Protein AF-A0A1V5JU48-F1 (afdb_monomer_lite)

Secondary structure (DSSP, 8-state):
----S--SSHHHHHHHHHHHHH-SEEEE--HHHHHHHHT-TTT-HHHHHHHHHHHHTTTSEEEEEEE----EETTEEP--TTS-HHIIIIIS--EEEEEESS---HHHHHHHHT--

pLDDT: mean 85.42, std 13.48, range [44.12, 98.38]

Radius of gyration: 15.75 Å; chains: 1; bounding box: 34×34×43 Å

Sequence (116 aa):
MVPAPDPDDEAKARLLAEVLSQGDYYILASGRNADQLSRLPERYPLMARFYAQLRSGELGYREIRRFEVFPSLGGFAVDDRGAEETFRVFDHPTVTIYRNEEHRDAKSLQEVLWSP

Foldseek 3Di:
DQDDPDALD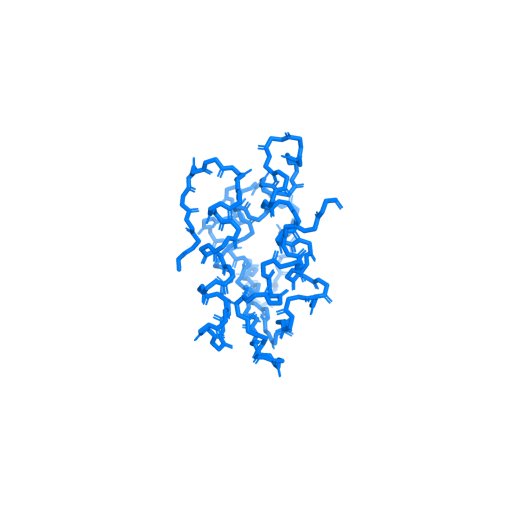LVSLLVVLQVLLPDQKDKPQACVVLVVLLVCCVRRVLSVQVSVCCDVCVLQKDFPDKDWDFDDDPRDGDPCVVPDPCCQGPVTGIMIMIGRHPSDHSVSSSCSSDPD

Structure (mmCIF, N/CA/C/O backbone):
data_AF-A0A1V5JU48-F1
#
_entry.id   AF-A0A1V5JU48-F1
#
loop_
_atom_site.group_PDB
_atom_site.id
_atom_site.type_symbol
_atom_site.label_atom_id
_atom_site.label_alt_id
_atom_site.label_comp_id
_atom_site.label_asym_id
_atom_site.label_entity_id
_atom_site.label_seq_id
_atom_site.pdbx_PDB_ins_code
_atom_site.Cartn_x
_atom_site.Cartn_y
_atom_site.Cartn_z
_atom_site.occupancy
_atom_site.B_iso_or_equiv
_atom_site.auth_seq_id
_atom_site.auth_comp_id
_atom_site.auth_asym_id
_atom_site.auth_atom_id
_atom_site.pdbx_PDB_model_num
ATOM 1 N N . MET A 1 1 ? -8.616 4.036 -6.727 1.00 44.12 1 MET A N 1
ATOM 2 C CA . MET A 1 1 ? -7.748 5.152 -7.164 1.00 44.12 1 MET A CA 1
ATOM 3 C C . MET A 1 1 ? -7.290 5.872 -5.908 1.00 44.12 1 MET A C 1
ATOM 5 O O . MET A 1 1 ? -8.153 6.279 -5.145 1.00 44.12 1 MET A O 1
ATOM 9 N N . VAL A 1 2 ? -5.982 5.933 -5.632 1.00 55.94 2 VAL A N 1
ATOM 10 C CA . VAL A 1 2 ? -5.461 6.759 -4.523 1.00 55.94 2 VAL A CA 1
ATOM 11 C C . VAL A 1 2 ? -5.710 8.227 -4.895 1.00 55.94 2 VAL A C 1
ATOM 13 O O . VAL A 1 2 ? -5.463 8.570 -6.055 1.00 55.94 2 VAL A O 1
ATOM 16 N N . PRO A 1 3 ? -6.222 9.072 -3.984 1.00 54.50 3 PRO A N 1
ATOM 17 C CA . PRO A 1 3 ? -6.412 10.490 -4.267 1.00 54.50 3 PRO A CA 1
ATOM 18 C C . PRO A 1 3 ? -5.082 11.141 -4.665 1.00 54.50 3 PRO A C 1
ATOM 20 O O . PRO A 1 3 ? -4.022 10.763 -4.164 1.00 54.50 3 PRO A O 1
ATOM 23 N N . ALA A 1 4 ? -5.153 12.089 -5.598 1.00 57.16 4 ALA A N 1
ATOM 24 C CA . ALA A 1 4 ? -4.039 12.889 -6.105 1.00 57.16 4 ALA A CA 1
ATOM 25 C C . ALA A 1 4 ? -3.503 13.843 -4.989 1.00 57.16 4 ALA A C 1
ATOM 27 O O . ALA A 1 4 ? -3.701 13.526 -3.817 1.00 57.16 4 ALA A O 1
ATOM 28 N N . PRO A 1 5 ? -2.760 14.946 -5.248 1.00 57.91 5 PRO A N 1
ATOM 29 C CA . PRO A 1 5 ? -1.989 15.669 -4.226 1.00 57.91 5 PRO A CA 1
ATOM 30 C C . PRO A 1 5 ? -2.865 16.561 -3.325 1.00 57.91 5 PRO A C 1
ATOM 32 O O . PRO A 1 5 ? -2.545 17.722 -3.084 1.00 57.91 5 PRO A O 1
ATOM 35 N N . ASP A 1 6 ? -3.976 16.025 -2.837 1.00 68.31 6 ASP A N 1
ATOM 36 C CA . ASP A 1 6 ? -4.692 16.573 -1.702 1.00 68.31 6 ASP A CA 1
ATOM 37 C C . ASP A 1 6 ? -3.765 16.540 -0.476 1.00 68.31 6 ASP A C 1
ATOM 39 O O . ASP A 1 6 ? -2.928 15.621 -0.366 1.00 68.31 6 ASP A O 1
ATOM 43 N N . PRO A 1 7 ? -3.873 17.538 0.420 1.00 79.75 7 PRO A N 1
ATOM 44 C CA . PRO A 1 7 ? -3.067 17.600 1.630 1.00 79.75 7 PRO A CA 1
ATOM 45 C C . PRO A 1 7 ? -3.143 16.283 2.412 1.00 79.75 7 PRO A C 1
ATOM 47 O O . PRO A 1 7 ? -4.176 15.616 2.454 1.00 79.75 7 PRO A O 1
ATOM 50 N N . ASP A 1 8 ? -2.018 15.890 3.009 1.00 86.44 8 ASP A N 1
ATOM 51 C CA . ASP A 1 8 ? -1.940 14.723 3.888 1.00 86.44 8 ASP A CA 1
ATOM 52 C C . ASP A 1 8 ? -2.622 15.055 5.223 1.00 86.44 8 ASP A C 1
ATOM 54 O O . ASP A 1 8 ? -1.977 15.406 6.209 1.00 86.44 8 ASP A O 1
ATOM 58 N N . ASP A 1 9 ? -3.952 14.992 5.213 1.00 90.06 9 ASP A N 1
ATOM 59 C CA . ASP A 1 9 ? -4.825 15.319 6.331 1.00 90.06 9 ASP A CA 1
ATOM 60 C C . ASP A 1 9 ? -5.745 14.149 6.726 1.00 90.06 9 ASP A C 1
ATOM 62 O O . ASP A 1 9 ? -5.759 13.071 6.120 1.00 90.06 9 ASP A O 1
ATOM 66 N N . GLU A 1 10 ? -6.527 14.366 7.783 1.00 91.56 10 GLU A N 1
ATOM 67 C CA . GLU A 1 10 ? -7.450 13.361 8.305 1.00 91.56 10 GLU A CA 1
ATOM 68 C C . GLU A 1 10 ? -8.543 12.991 7.288 1.00 91.56 10 GLU A C 1
ATOM 70 O O . GLU A 1 10 ? -8.990 11.842 7.249 1.00 91.56 10 GLU A O 1
ATOM 75 N N . ALA A 1 11 ? -8.964 13.934 6.436 1.00 91.69 11 ALA A N 1
ATOM 76 C CA . ALA A 1 11 ? -9.978 13.679 5.419 1.00 91.69 11 ALA A CA 1
ATOM 77 C C . ALA A 1 11 ? -9.452 12.701 4.361 1.00 91.69 11 ALA A C 1
ATOM 79 O O . ALA A 1 11 ? -10.150 11.751 3.994 1.00 91.69 11 ALA A O 1
ATOM 80 N N . LYS A 1 12 ? -8.194 12.865 3.939 1.00 91.31 12 LYS A N 1
ATOM 81 C CA . LYS A 1 12 ? -7.511 11.914 3.059 1.00 91.31 12 LYS A CA 1
ATOM 82 C C . LYS A 1 12 ? -7.347 10.546 3.717 1.00 91.31 12 LYS A C 1
ATOM 84 O O . LYS A 1 12 ? -7.578 9.533 3.057 1.00 91.31 12 LYS A O 1
ATOM 89 N N . ALA A 1 13 ? -7.000 10.491 5.005 1.00 93.62 13 ALA A N 1
ATOM 90 C CA . ALA A 1 13 ? -6.896 9.227 5.738 1.00 93.62 13 ALA A CA 1
ATOM 91 C C . ALA A 1 13 ? -8.242 8.488 5.805 1.00 93.62 13 ALA A C 1
ATOM 93 O O . ALA A 1 13 ? -8.292 7.283 5.553 1.00 93.62 13 ALA A O 1
ATOM 94 N N . ARG A 1 14 ? -9.338 9.211 6.073 1.00 94.25 14 ARG A N 1
ATOM 95 C CA . ARG A 1 14 ? -10.698 8.655 6.056 1.00 94.25 14 ARG A CA 1
ATOM 96 C C . ARG A 1 14 ? -11.068 8.118 4.675 1.00 94.25 14 ARG A C 1
ATOM 98 O O . ARG A 1 14 ? -11.514 6.980 4.573 1.00 94.25 14 ARG A O 1
ATOM 105 N N . LEU A 1 15 ? -10.821 8.891 3.618 1.00 93.88 15 LEU A N 1
ATOM 106 C CA . LEU A 1 15 ? -11.100 8.468 2.245 1.00 93.88 15 LEU A CA 1
ATOM 107 C C . LEU A 1 15 ? -10.302 7.212 1.857 1.00 93.88 15 LEU A C 1
ATOM 109 O O . LEU A 1 15 ? -10.847 6.289 1.255 1.00 93.88 15 LEU A O 1
ATOM 113 N N . LEU A 1 16 ? -9.016 7.150 2.220 1.00 94.31 16 LEU A N 1
ATOM 114 C CA . LEU A 1 16 ? -8.195 5.956 2.005 1.00 94.31 16 LEU A CA 1
ATOM 115 C C . LEU A 1 16 ? -8.766 4.748 2.744 1.00 94.31 16 LEU A C 1
ATOM 117 O O . LEU A 1 16 ? -8.874 3.676 2.154 1.00 94.31 16 LEU A O 1
ATOM 121 N N . ALA A 1 17 ? -9.153 4.920 4.005 1.00 96.56 17 ALA A N 1
ATOM 122 C CA . ALA A 1 17 ? -9.719 3.849 4.810 1.00 96.56 17 ALA A CA 1
ATOM 123 C C . ALA A 1 17 ? -11.045 3.323 4.237 1.00 96.56 17 ALA A C 1
ATOM 125 O O . ALA A 1 17 ? -11.236 2.110 4.145 1.00 96.56 17 ALA A O 1
ATOM 126 N N . GLU A 1 18 ? -11.928 4.215 3.781 1.00 96.31 18 GLU A N 1
ATOM 127 C CA . GLU A 1 18 ? -13.178 3.854 3.103 1.00 96.31 18 GLU A CA 1
ATOM 128 C C . GLU A 1 18 ? -12.909 3.021 1.846 1.00 96.31 18 GLU A C 1
ATOM 130 O O . GLU A 1 18 ? -13.443 1.918 1.712 1.00 96.31 18 GLU A O 1
ATOM 135 N N . VAL A 1 19 ? -12.023 3.492 0.964 1.00 95.50 19 VAL A N 1
ATOM 136 C CA . VAL A 1 19 ? -11.666 2.774 -0.270 1.00 95.50 19 VAL A CA 1
ATOM 137 C C . VAL A 1 19 ? -11.035 1.411 0.033 1.00 95.50 19 VAL A C 1
ATOM 139 O O . VAL A 1 19 ? -11.379 0.421 -0.611 1.00 95.50 19 VAL A O 1
ATOM 142 N N . LEU A 1 20 ? -10.128 1.337 1.010 1.00 96.81 20 LEU A N 1
ATOM 143 C CA . LEU A 1 20 ? -9.443 0.096 1.382 1.00 96.81 20 LEU A CA 1
ATOM 144 C C . LEU A 1 20 ? -10.385 -0.923 2.032 1.00 96.81 20 LEU A C 1
ATOM 146 O O . LEU A 1 20 ? -10.230 -2.115 1.778 1.00 96.81 20 LEU A O 1
ATOM 150 N N . SER A 1 21 ? -11.367 -0.482 2.824 1.00 97.56 21 SER A N 1
ATOM 151 C CA . SER A 1 21 ? -12.349 -1.382 3.450 1.00 97.56 21 SER A CA 1
ATOM 152 C C . SER A 1 21 ? -13.265 -2.083 2.443 1.00 97.56 21 SER A C 1
ATOM 154 O O . SER A 1 21 ? -13.763 -3.171 2.712 1.00 97.56 21 SER A O 1
ATOM 156 N N . GLN A 1 22 ? -13.477 -1.475 1.273 1.00 96.81 22 GLN A N 1
ATOM 157 C CA . GLN A 1 22 ? -14.344 -2.010 0.218 1.00 96.81 22 GLN A CA 1
ATOM 158 C C . GLN A 1 22 ? -13.574 -2.825 -0.831 1.00 96.81 22 GLN A C 1
ATOM 160 O O . GLN A 1 22 ? -14.185 -3.511 -1.648 1.00 96.81 22 GLN A O 1
ATOM 165 N N . GLY A 1 23 ? -12.244 -2.718 -0.859 1.00 95.62 23 GLY A N 1
ATOM 166 C CA . GLY A 1 23 ? -11.403 -3.365 -1.858 1.00 95.62 23 GLY A CA 1
ATOM 167 C C . GLY A 1 23 ? -10.976 -4.775 -1.457 1.00 95.62 23 GLY A C 1
ATOM 168 O O . GLY A 1 23 ? -10.458 -4.986 -0.364 1.00 95.62 23 GLY A O 1
ATOM 169 N N . ASP A 1 24 ? -11.099 -5.730 -2.379 1.00 97.75 24 ASP A N 1
ATOM 170 C CA . ASP A 1 24 ? -10.502 -7.067 -2.230 1.00 97.75 24 ASP A CA 1
ATOM 171 C C . ASP A 1 24 ? -9.026 -7.105 -2.649 1.00 97.75 24 ASP A C 1
ATOM 173 O O . ASP A 1 24 ? -8.266 -7.979 -2.228 1.00 97.75 24 ASP A O 1
ATOM 177 N N . TYR A 1 25 ? -8.612 -6.160 -3.496 1.00 97.12 25 TYR A N 1
ATOM 178 C CA . TYR A 1 25 ? -7.262 -6.081 -4.036 1.00 97.12 25 TYR A CA 1
ATOM 179 C C . TYR A 1 25 ? -6.769 -4.640 -4.090 1.00 97.12 25 TYR A C 1
ATOM 181 O O . TYR A 1 25 ? -7.502 -3.726 -4.469 1.00 97.12 25 TYR A O 1
ATOM 189 N N . TYR A 1 26 ? -5.484 -4.460 -3.793 1.00 96.12 26 TYR A N 1
ATOM 190 C CA . TYR A 1 26 ? -4.753 -3.227 -4.051 1.00 96.12 26 TYR A CA 1
ATOM 191 C C . TYR A 1 26 ? -3.631 -3.519 -5.046 1.00 96.12 26 TYR A C 1
ATOM 193 O O . TYR A 1 26 ? -2.776 -4.370 -4.804 1.00 96.12 26 TYR A O 1
ATOM 201 N N . ILE A 1 27 ? -3.633 -2.817 -6.179 1.00 94.88 27 ILE A N 1
ATOM 202 C CA . ILE A 1 27 ? -2.639 -2.998 -7.240 1.00 94.88 27 ILE A CA 1
ATOM 203 C C . ILE A 1 27 ? -1.725 -1.778 -7.253 1.00 94.88 27 ILE A C 1
ATOM 205 O O . ILE A 1 27 ? -2.142 -0.676 -7.615 1.00 94.88 27 ILE A O 1
ATOM 209 N N . LEU A 1 28 ? -0.462 -1.990 -6.893 1.00 92.06 28 LEU A N 1
ATOM 210 C CA . LEU A 1 28 ? 0.595 -1.010 -7.082 1.00 92.06 28 LEU A CA 1
ATOM 211 C C . LEU A 1 28 ? 1.147 -1.179 -8.500 1.00 92.06 28 LEU A C 1
ATOM 213 O O . LEU A 1 28 ? 1.975 -2.050 -8.748 1.00 92.06 28 LEU A O 1
ATOM 217 N N . ALA A 1 29 ? 0.637 -0.371 -9.433 1.00 86.25 29 ALA A N 1
ATOM 218 C CA . ALA A 1 29 ? 0.972 -0.467 -10.857 1.00 86.25 29 ALA A CA 1
ATOM 219 C C . ALA A 1 29 ? 2.435 -0.106 -11.174 1.00 86.25 29 ALA A C 1
ATOM 221 O O . ALA A 1 29 ? 2.974 -0.561 -12.175 1.00 86.25 29 ALA A O 1
ATOM 222 N N . SER A 1 30 ? 3.072 0.712 -10.336 1.00 85.62 30 SER A N 1
ATOM 223 C CA . SER A 1 30 ? 4.517 0.935 -10.353 1.00 85.62 30 SER A CA 1
ATOM 224 C C . SER A 1 30 ? 4.988 1.492 -9.012 1.00 85.62 30 SER A C 1
ATOM 226 O O . SER A 1 30 ? 4.213 2.087 -8.256 1.00 85.62 30 SER A O 1
ATOM 228 N N . GLY A 1 31 ? 6.284 1.344 -8.730 1.00 82.00 31 GLY A N 1
ATOM 229 C CA . GLY A 1 31 ? 6.916 1.916 -7.539 1.00 82.00 31 GLY A CA 1
ATOM 230 C C . GLY A 1 31 ? 6.974 3.446 -7.527 1.00 82.00 31 GLY A C 1
ATOM 231 O O . GLY A 1 31 ? 7.172 4.015 -6.465 1.00 82.00 31 GLY A O 1
ATOM 232 N N . ARG A 1 32 ? 6.737 4.135 -8.655 1.00 82.81 32 ARG A N 1
ATOM 233 C CA . ARG A 1 32 ? 6.976 5.585 -8.819 1.00 82.81 32 ARG A CA 1
ATOM 234 C C . ARG A 1 32 ? 6.441 6.431 -7.660 1.00 82.81 32 ARG A C 1
ATOM 236 O O . ARG A 1 32 ? 7.198 7.114 -6.980 1.00 82.81 32 ARG A O 1
ATOM 243 N N . ASN A 1 33 ? 5.130 6.383 -7.426 1.00 82.31 33 ASN A N 1
ATOM 244 C CA . ASN A 1 33 ? 4.508 7.209 -6.389 1.00 82.31 33 ASN A CA 1
ATOM 245 C C . ASN A 1 33 ? 4.832 6.683 -4.989 1.00 82.31 33 ASN A C 1
ATOM 247 O O . ASN A 1 33 ? 5.036 7.474 -4.071 1.00 82.31 33 ASN A O 1
ATOM 251 N N . ALA A 1 34 ? 4.898 5.360 -4.824 1.00 86.12 34 ALA A N 1
ATOM 252 C CA . ALA A 1 34 ? 5.226 4.750 -3.544 1.00 86.12 34 ALA A CA 1
ATOM 253 C C . ALA A 1 34 ? 6.630 5.146 -3.074 1.00 86.12 34 ALA A C 1
ATOM 255 O O . ALA A 1 34 ? 6.795 5.548 -1.924 1.00 86.12 34 ALA A O 1
ATOM 256 N N . ASP A 1 35 ? 7.616 5.095 -3.964 1.00 87.06 35 ASP A N 1
ATOM 257 C CA . ASP A 1 35 ? 9.018 5.382 -3.681 1.00 87.06 35 ASP A CA 1
ATOM 258 C C . ASP A 1 35 ? 9.240 6.880 -3.458 1.00 87.06 35 ASP A C 1
ATOM 260 O O . ASP A 1 35 ? 9.896 7.266 -2.489 1.00 87.06 35 ASP A O 1
ATOM 264 N N . GLN A 1 36 ? 8.650 7.737 -4.298 1.00 86.19 36 GLN A N 1
ATOM 265 C CA . GLN A 1 36 ? 8.776 9.190 -4.154 1.00 86.19 36 GLN A CA 1
ATOM 266 C C . GLN A 1 36 ? 8.133 9.702 -2.859 1.00 86.19 36 GLN A C 1
ATOM 268 O O . GLN A 1 36 ? 8.766 10.453 -2.116 1.00 86.19 36 GLN A O 1
ATOM 273 N N . LEU A 1 37 ? 6.902 9.276 -2.552 1.00 88.94 37 LEU A N 1
ATOM 274 C CA . LEU A 1 37 ? 6.183 9.746 -1.363 1.00 88.94 37 LEU A CA 1
ATOM 275 C C . LEU A 1 37 ? 6.771 9.161 -0.073 1.00 88.94 37 LEU A C 1
ATOM 277 O O . LEU A 1 37 ? 6.897 9.881 0.914 1.00 88.94 37 LEU A O 1
ATOM 281 N N . SER A 1 38 ? 7.223 7.898 -0.088 1.00 87.94 38 SER A N 1
ATOM 282 C CA . SER A 1 38 ? 7.880 7.280 1.079 1.00 87.94 38 SER A CA 1
ATOM 283 C C . SER A 1 38 ? 9.197 7.970 1.462 1.00 87.94 38 SER A C 1
ATOM 285 O O . SER A 1 38 ? 9.600 7.900 2.619 1.00 87.94 38 SER A O 1
ATOM 287 N N . ARG A 1 39 ? 9.882 8.630 0.514 1.00 89.50 39 ARG A N 1
ATOM 288 C CA . ARG A 1 39 ? 11.149 9.352 0.752 1.00 89.50 39 ARG A CA 1
ATOM 289 C C . ARG A 1 39 ? 10.969 10.767 1.300 1.00 89.50 39 ARG A C 1
ATOM 291 O O . ARG A 1 39 ? 11.956 11.385 1.683 1.00 89.50 39 ARG A O 1
ATOM 298 N N . LEU A 1 40 ? 9.740 11.282 1.334 1.00 90.69 40 LEU A N 1
ATOM 299 C CA . LEU A 1 40 ? 9.426 12.640 1.780 1.00 90.69 40 LEU A CA 1
ATOM 300 C C . LEU A 1 40 ? 8.448 12.627 2.972 1.00 90.69 40 LEU A C 1
ATOM 302 O O . LEU A 1 40 ? 7.402 13.276 2.897 1.00 90.69 40 LEU A O 1
ATOM 306 N N . PRO A 1 41 ? 8.752 11.917 4.078 1.00 90.38 41 PRO A N 1
ATOM 307 C CA . PRO A 1 41 ? 7.821 11.749 5.198 1.00 90.38 41 PRO A CA 1
ATOM 308 C C . PRO A 1 41 ? 7.472 13.068 5.899 1.00 90.38 41 PRO A C 1
ATOM 310 O O . PRO A 1 41 ? 6.382 13.206 6.433 1.00 90.38 41 PRO A O 1
ATOM 313 N N . GLU A 1 42 ? 8.360 14.061 5.859 1.00 90.00 42 GLU A N 1
ATOM 314 C CA . GLU A 1 42 ? 8.120 15.398 6.422 1.00 90.00 42 GLU A CA 1
ATOM 315 C C . GLU A 1 42 ? 7.046 16.173 5.643 1.00 90.00 42 GLU A C 1
ATOM 317 O O . GLU A 1 42 ? 6.350 17.016 6.203 1.00 90.00 42 GLU A O 1
ATOM 322 N N . ARG A 1 43 ? 6.909 15.887 4.340 1.00 88.69 43 ARG A N 1
ATOM 323 C CA . ARG A 1 43 ? 5.954 16.550 3.441 1.00 88.69 43 ARG A CA 1
ATOM 324 C C . ARG A 1 43 ? 4.683 15.731 3.224 1.00 88.69 43 ARG A C 1
ATOM 326 O O . ARG A 1 43 ? 3.620 16.317 3.047 1.00 88.69 43 ARG A O 1
ATOM 333 N N . TYR A 1 44 ? 4.804 14.405 3.218 1.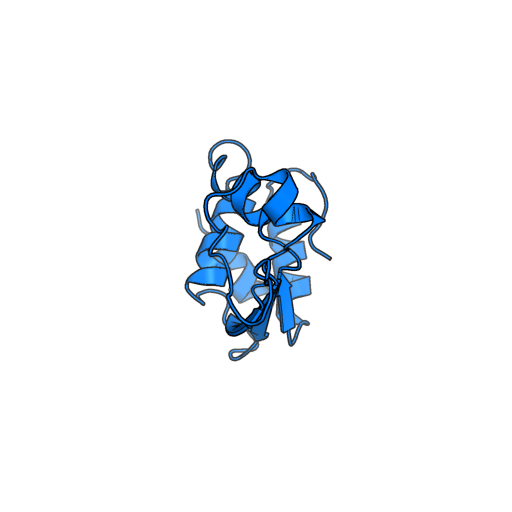00 90.81 44 TYR A N 1
ATOM 334 C CA . TYR A 1 44 ? 3.711 13.460 2.987 1.00 90.81 44 TYR A CA 1
ATOM 335 C C . TYR A 1 44 ? 3.688 12.356 4.065 1.00 90.81 44 TYR A C 1
ATOM 337 O O . TYR A 1 44 ? 3.931 11.180 3.762 1.00 90.81 44 TYR A O 1
ATOM 345 N N . PRO A 1 45 ? 3.452 12.712 5.343 1.00 92.44 45 PRO A N 1
ATOM 346 C CA . PRO A 1 45 ? 3.542 11.773 6.462 1.00 92.44 45 PRO A CA 1
ATOM 347 C C . PRO A 1 45 ? 2.507 10.647 6.382 1.00 92.44 45 PRO A C 1
ATOM 349 O O . PRO A 1 45 ? 2.834 9.488 6.653 1.00 92.44 45 PRO A O 1
ATOM 352 N N . LEU A 1 46 ? 1.274 10.958 5.970 1.00 93.38 46 LEU A N 1
ATOM 353 C CA . LEU A 1 46 ? 0.215 9.963 5.810 1.00 93.38 46 LEU A CA 1
ATOM 354 C C . LEU A 1 46 ? 0.572 8.989 4.688 1.00 93.38 46 LEU A C 1
ATOM 356 O O . LEU A 1 46 ? 0.427 7.779 4.853 1.00 93.38 46 LEU A O 1
ATOM 360 N N . MET A 1 47 ? 1.071 9.489 3.556 1.00 93.19 47 MET A N 1
ATOM 361 C CA . MET A 1 47 ? 1.382 8.616 2.427 1.00 93.19 47 MET A CA 1
ATOM 362 C C . MET A 1 47 ? 2.611 7.747 2.658 1.00 93.19 47 MET A C 1
ATOM 364 O O . MET A 1 47 ? 2.585 6.565 2.308 1.00 93.19 47 MET A O 1
ATOM 368 N N . ALA A 1 48 ? 3.650 8.278 3.304 1.00 92.50 48 ALA A N 1
ATOM 369 C CA . ALA A 1 48 ? 4.801 7.481 3.711 1.00 92.50 48 ALA A CA 1
ATOM 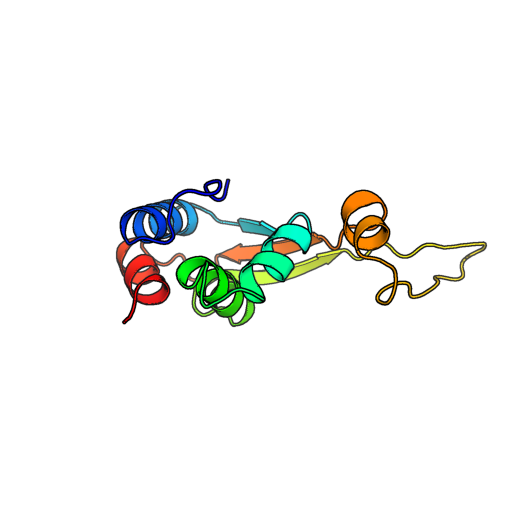370 C C . ALA A 1 48 ? 4.386 6.330 4.646 1.00 92.50 48 ALA A C 1
ATOM 372 O O . ALA A 1 48 ? 4.785 5.180 4.429 1.00 92.50 48 ALA A O 1
ATOM 373 N N . ARG A 1 49 ? 3.522 6.613 5.631 1.00 93.81 49 ARG A N 1
ATOM 374 C CA . ARG A 1 49 ? 2.961 5.596 6.532 1.00 93.81 49 ARG A CA 1
ATOM 375 C C . ARG A 1 49 ? 2.093 4.584 5.807 1.00 93.81 49 ARG A C 1
ATOM 377 O O . ARG A 1 49 ? 2.320 3.394 5.979 1.00 93.81 49 ARG A O 1
ATOM 384 N N . PHE A 1 50 ? 1.165 5.034 4.966 1.00 95.12 50 PHE A N 1
ATOM 385 C CA . PHE A 1 50 ? 0.301 4.153 4.183 1.00 95.12 50 PHE A CA 1
ATOM 386 C C . PHE A 1 50 ? 1.115 3.093 3.431 1.00 95.12 50 PHE A C 1
ATOM 388 O O . PHE A 1 50 ? 0.832 1.904 3.553 1.00 95.12 50 PHE A O 1
ATOM 395 N N . TYR A 1 51 ? 2.164 3.490 2.701 1.00 95.00 51 TYR A N 1
ATOM 396 C CA . TYR A 1 51 ? 2.984 2.525 1.965 1.00 95.00 51 TYR A CA 1
ATOM 397 C C . TYR A 1 51 ? 3.819 1.623 2.882 1.00 95.00 51 TYR A C 1
ATOM 399 O O . TYR A 1 51 ? 4.044 0.461 2.543 1.00 95.00 51 TYR A O 1
ATOM 407 N N . ALA A 1 52 ? 4.282 2.119 4.034 1.00 95.00 52 ALA A N 1
ATOM 408 C CA . ALA A 1 52 ? 4.952 1.284 5.029 1.00 95.00 52 ALA A CA 1
ATOM 409 C C . ALA A 1 52 ? 4.002 0.215 5.600 1.00 95.00 52 ALA A C 1
ATOM 411 O O . ALA A 1 52 ? 4.346 -0.966 5.592 1.00 95.00 52 ALA A O 1
ATOM 412 N N . GLN A 1 53 ? 2.793 0.616 5.993 1.00 96.12 53 GLN A N 1
ATOM 413 C CA . GLN A 1 53 ? 1.765 -0.247 6.580 1.00 96.12 53 GLN A CA 1
ATOM 414 C C . GLN A 1 53 ? 1.172 -1.233 5.565 1.00 96.12 53 GLN A C 1
ATOM 416 O O . GLN A 1 53 ? 0.880 -2.380 5.901 1.00 96.12 53 GLN A O 1
ATOM 421 N N . LEU A 1 54 ? 1.038 -0.823 4.299 1.00 96.56 54 LEU A N 1
ATOM 422 C CA . LEU A 1 54 ? 0.658 -1.715 3.203 1.00 96.56 54 LEU A CA 1
ATOM 423 C C . LEU A 1 54 ? 1.700 -2.828 3.018 1.00 96.56 54 LEU A C 1
ATOM 425 O O . LEU A 1 54 ? 1.336 -3.991 2.867 1.00 96.56 54 LEU A O 1
ATOM 429 N N . ARG A 1 55 ? 2.996 -2.483 3.058 1.00 95.31 55 ARG A N 1
ATOM 430 C CA . ARG A 1 55 ? 4.097 -3.450 2.911 1.00 95.31 55 ARG A CA 1
ATOM 431 C C . ARG A 1 55 ? 4.264 -4.360 4.130 1.00 95.31 55 ARG A C 1
ATOM 433 O O . ARG A 1 55 ? 4.595 -5.528 3.949 1.00 95.31 55 ARG A O 1
ATOM 440 N N . SER A 1 56 ? 4.050 -3.859 5.350 1.00 96.50 56 SER A N 1
ATOM 441 C CA . SER A 1 56 ? 4.105 -4.685 6.570 1.00 96.50 56 SER A CA 1
ATOM 442 C C . SER A 1 56 ? 2.879 -5.597 6.722 1.00 96.50 56 SER A C 1
ATOM 444 O O . SER A 1 56 ? 2.938 -6.633 7.392 1.00 96.50 56 SER A O 1
ATOM 446 N N . GLY A 1 57 ? 1.777 -5.242 6.059 1.00 96.38 57 GLY A N 1
ATOM 447 C CA . GLY A 1 57 ? 0.491 -5.923 6.151 1.00 96.38 57 GLY A CA 1
ATOM 448 C C . GLY A 1 57 ? -0.362 -5.465 7.333 1.00 96.38 57 GLY A C 1
ATOM 449 O O . GLY A 1 57 ? -1.390 -6.075 7.604 1.00 96.38 57 GLY A O 1
ATOM 450 N N . GLU A 1 58 ? 0.013 -4.381 8.016 1.00 96.81 58 GLU A N 1
ATOM 451 C CA . GLU A 1 58 ? -0.774 -3.779 9.106 1.00 96.81 58 GLU A CA 1
ATOM 452 C C . GLU A 1 58 ? -2.169 -3.316 8.665 1.00 96.81 58 GLU A C 1
ATOM 454 O O . GLU A 1 58 ? -3.084 -3.241 9.483 1.00 96.81 58 GLU A O 1
ATOM 459 N N . LEU A 1 59 ? -2.348 -3.040 7.369 1.00 96.94 59 LEU A N 1
ATOM 460 C CA . LEU A 1 59 ? -3.646 -2.691 6.784 1.00 96.94 59 LEU A CA 1
ATOM 461 C C . LEU A 1 59 ? -4.535 -3.917 6.501 1.00 96.94 59 LEU A C 1
ATOM 463 O O . LEU A 1 59 ? -5.622 -3.755 5.957 1.00 96.94 59 LEU A O 1
ATOM 467 N N . GLY A 1 60 ? -4.089 -5.140 6.810 1.00 97.38 60 GLY A N 1
ATOM 468 C CA . GLY A 1 60 ? -4.813 -6.376 6.482 1.00 97.38 60 GLY A CA 1
ATOM 469 C C . GLY A 1 60 ? -4.651 -6.843 5.031 1.00 97.38 60 GLY A C 1
ATOM 470 O O . GLY A 1 60 ? -5.303 -7.792 4.596 1.00 97.38 60 GLY A O 1
ATOM 471 N N . TYR A 1 61 ? -3.767 -6.183 4.280 1.00 98.19 61 TYR A N 1
ATOM 472 C CA . TYR A 1 61 ? -3.413 -6.530 2.910 1.00 98.19 61 TYR A CA 1
ATOM 473 C C . TYR A 1 61 ? -2.118 -7.346 2.881 1.00 98.19 61 TYR A C 1
ATOM 475 O O . TYR A 1 61 ? -1.128 -6.976 3.512 1.00 98.19 61 TYR A O 1
ATOM 483 N N . ARG A 1 62 ? -2.092 -8.432 2.106 1.00 98.12 62 ARG A N 1
ATOM 484 C CA . ARG A 1 62 ? -0.894 -9.254 1.884 1.00 98.12 62 ARG A CA 1
ATOM 485 C C . ARG A 1 62 ? -0.468 -9.217 0.432 1.00 98.12 62 ARG A C 1
ATOM 487 O O . ARG A 1 62 ? -1.298 -9.348 -0.463 1.00 98.12 62 ARG A O 1
ATOM 494 N N . GLU A 1 63 ? 0.830 -9.052 0.194 1.00 97.38 63 GLU A N 1
ATOM 495 C CA . GLU A 1 63 ? 1.402 -9.212 -1.141 1.00 97.38 63 GLU A CA 1
ATOM 496 C C . GLU A 1 63 ? 1.214 -10.666 -1.591 1.00 97.38 63 GLU A C 1
ATOM 498 O O . GLU A 1 63 ? 1.769 -11.584 -0.992 1.00 97.38 63 GLU A O 1
ATOM 503 N N . ILE A 1 64 ? 0.428 -10.872 -2.649 1.00 97.62 64 ILE A N 1
ATOM 504 C CA . ILE A 1 64 ? 0.167 -12.208 -3.209 1.00 97.62 64 ILE A CA 1
ATOM 505 C C . ILE A 1 64 ? 0.916 -12.444 -4.518 1.00 97.62 64 ILE A C 1
ATOM 507 O O . ILE A 1 64 ? 1.089 -13.588 -4.944 1.00 97.62 64 ILE A O 1
ATOM 511 N N . ARG A 1 65 ? 1.335 -11.370 -5.197 1.00 94.50 65 ARG A N 1
ATOM 512 C CA . ARG A 1 65 ? 2.050 -11.476 -6.464 1.00 94.50 65 ARG A CA 1
ATOM 513 C C . ARG A 1 65 ? 2.865 -10.228 -6.761 1.00 94.50 65 ARG A C 1
ATOM 515 O O . ARG A 1 65 ? 2.374 -9.113 -6.620 1.00 94.50 65 ARG A O 1
ATOM 522 N N . ARG A 1 66 ? 4.066 -10.446 -7.289 1.00 93.00 66 ARG A N 1
ATOM 523 C CA . ARG A 1 66 ? 4.918 -9.418 -7.880 1.00 93.00 66 ARG A CA 1
ATOM 524 C C . ARG A 1 66 ? 5.267 -9.803 -9.309 1.00 93.00 66 ARG A C 1
ATOM 526 O O . ARG A 1 66 ? 5.561 -10.968 -9.584 1.00 93.00 66 ARG A O 1
ATOM 533 N N . PHE A 1 67 ? 5.199 -8.834 -10.207 1.00 87.88 67 PHE A N 1
ATOM 534 C CA . PHE A 1 67 ? 5.633 -8.960 -11.588 1.00 87.88 67 PHE A CA 1
ATOM 535 C C . PHE A 1 67 ? 6.791 -7.999 -11.802 1.00 87.88 67 PHE A C 1
ATOM 537 O O . PHE A 1 67 ? 6.647 -6.794 -11.610 1.00 87.88 67 PHE A O 1
ATOM 544 N N . GLU A 1 68 ? 7.934 -8.553 -12.181 1.00 83.69 68 GLU A N 1
ATOM 545 C CA . GLU A 1 68 ? 9.132 -7.813 -12.554 1.00 83.69 68 GLU A CA 1
ATOM 546 C C . GLU A 1 68 ? 9.415 -8.158 -14.016 1.00 83.69 68 GLU A C 1
ATOM 548 O O . GLU A 1 68 ? 9.438 -9.336 -14.384 1.00 83.69 68 GLU A O 1
ATOM 553 N N . VAL A 1 69 ? 9.544 -7.137 -14.861 1.00 73.12 69 VAL A N 1
ATOM 554 C CA . VAL A 1 69 ? 9.910 -7.309 -16.267 1.00 73.12 69 VAL A CA 1
ATOM 555 C C . VAL A 1 69 ? 11.385 -6.969 -16.371 1.00 73.12 69 VAL A C 1
ATOM 557 O O . VAL A 1 69 ? 11.761 -5.844 -16.079 1.00 73.12 69 VAL A O 1
ATOM 560 N N . PHE A 1 70 ? 12.204 -7.937 -16.769 1.00 70.94 70 PHE A N 1
ATOM 561 C CA . PHE A 1 70 ? 13.623 -7.717 -17.025 1.00 70.94 70 PHE A CA 1
ATOM 562 C C . PHE A 1 70 ? 13.875 -7.711 -18.532 1.00 70.94 70 PHE A C 1
ATOM 564 O O . PHE A 1 70 ? 13.313 -8.566 -19.235 1.00 70.94 70 PHE A O 1
ATOM 571 N N . PRO A 1 71 ? 14.732 -6.817 -19.050 1.00 66.94 71 PRO A N 1
ATOM 572 C CA . PR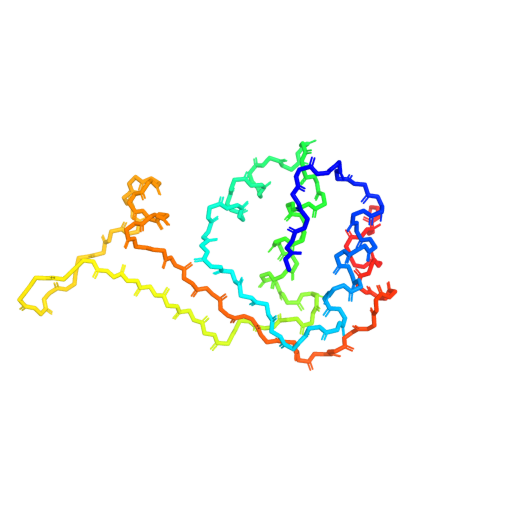O A 1 71 ? 15.181 -6.905 -20.427 1.00 66.94 71 PRO A CA 1
ATOM 573 C C . PRO A 1 71 ? 15.845 -8.267 -20.651 1.00 66.94 71 PRO A C 1
ATOM 575 O O . PRO A 1 71 ? 16.684 -8.720 -19.868 1.00 66.94 71 PRO A O 1
ATOM 578 N N . SER A 1 72 ? 15.443 -8.947 -21.725 1.00 70.12 72 SER A N 1
ATOM 579 C CA . SER A 1 72 ? 15.977 -10.260 -22.079 1.00 70.12 72 SER A CA 1
ATOM 580 C C . SER A 1 72 ? 16.444 -10.296 -23.527 1.00 70.12 72 SER A C 1
ATOM 582 O O . SER A 1 72 ? 15.792 -9.765 -24.425 1.00 70.12 72 SER A O 1
ATOM 584 N N . LEU A 1 73 ? 17.593 -10.932 -23.757 1.00 69.12 73 LEU A N 1
ATOM 585 C CA . LEU A 1 73 ? 18.146 -11.158 -25.089 1.00 69.12 73 LEU A CA 1
ATOM 586 C C . LEU A 1 73 ? 18.605 -12.612 -25.195 1.00 69.12 73 LEU A C 1
ATOM 588 O O . LEU A 1 73 ? 19.436 -13.070 -24.416 1.00 69.12 73 LEU A O 1
ATOM 592 N N . GLY A 1 74 ? 18.045 -13.356 -26.152 1.00 73.44 74 GLY A N 1
ATOM 593 C CA . GLY A 1 74 ? 18.449 -14.742 -26.414 1.00 73.44 74 GLY A CA 1
ATOM 594 C C . GLY A 1 74 ? 18.283 -15.699 -25.224 1.00 73.44 74 GLY A C 1
ATOM 595 O O . GLY A 1 74 ? 19.065 -16.633 -25.095 1.00 73.44 74 GLY A O 1
ATOM 596 N N . GLY A 1 75 ? 17.306 -15.462 -24.341 1.00 72.50 75 GLY A N 1
ATOM 597 C CA . GLY A 1 75 ? 17.065 -16.286 -23.146 1.00 72.50 75 GLY A CA 1
ATOM 598 C C . GLY A 1 75 ? 17.871 -15.886 -21.903 1.00 72.50 75 GLY A C 1
ATOM 599 O O . GLY A 1 75 ? 17.655 -16.462 -20.840 1.00 72.50 75 GLY A O 1
ATOM 600 N N . PHE A 1 76 ? 18.744 -14.879 -22.000 1.00 71.94 76 PHE A N 1
ATOM 601 C CA . PHE A 1 76 ? 19.435 -14.290 -20.853 1.00 71.94 76 PHE A CA 1
ATOM 602 C C . PHE A 1 76 ? 18.671 -13.056 -20.372 1.00 71.94 76 PHE A C 1
ATOM 604 O O . PHE A 1 76 ? 18.457 -12.125 -21.148 1.00 71.94 76 PHE A O 1
ATOM 611 N N . ALA A 1 77 ? 18.249 -13.056 -19.106 1.00 71.94 77 ALA A N 1
ATOM 612 C CA . ALA A 1 77 ? 17.674 -11.885 -18.451 1.00 71.94 77 ALA A CA 1
ATOM 613 C C . ALA A 1 77 ? 18.795 -11.036 -17.838 1.00 71.94 77 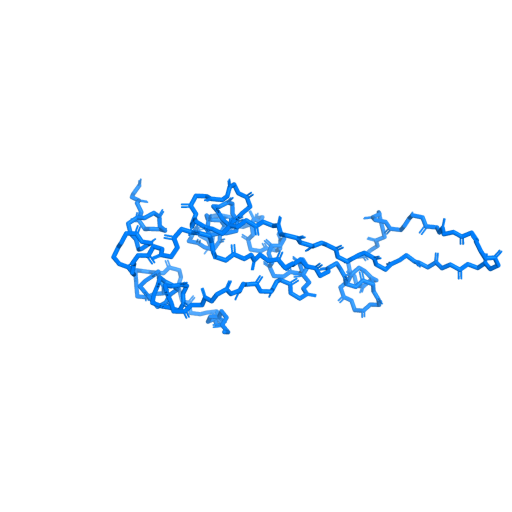ALA A C 1
ATOM 615 O O . ALA A 1 77 ? 19.673 -11.570 -17.157 1.00 71.94 77 ALA A O 1
ATOM 616 N N . VAL A 1 78 ? 18.762 -9.727 -18.082 1.00 74.62 78 VAL A N 1
ATOM 617 C CA . VAL A 1 78 ? 19.667 -8.761 -17.453 1.00 74.62 78 VAL A CA 1
ATOM 618 C C . VAL A 1 78 ? 18.932 -8.117 -16.285 1.00 74.62 78 VAL A C 1
ATOM 620 O O . VAL A 1 78 ? 17.869 -7.533 -16.466 1.00 74.62 78 VAL A O 1
ATOM 623 N N . ASP A 1 79 ? 19.500 -8.236 -15.087 1.00 70.31 79 ASP A N 1
ATOM 624 C CA . ASP A 1 79 ? 18.992 -7.559 -13.897 1.00 70.31 79 ASP A CA 1
ATOM 625 C C . ASP A 1 79 ? 19.283 -6.056 -13.988 1.00 70.31 79 ASP A C 1
ATOM 627 O O . ASP A 1 79 ? 20.420 -5.613 -13.814 1.00 70.31 79 ASP A O 1
ATOM 631 N N . ASP A 1 80 ? 18.248 -5.275 -14.277 1.00 66.44 80 ASP A N 1
ATOM 632 C CA . ASP A 1 80 ? 18.290 -3.824 -14.421 1.00 66.44 80 ASP A CA 1
ATOM 633 C C . ASP A 1 80 ? 17.631 -3.098 -13.235 1.00 66.44 80 ASP A C 1
ATOM 635 O O . ASP A 1 80 ? 17.315 -1.913 -13.322 1.00 66.44 80 ASP A O 1
ATOM 639 N N . ARG A 1 81 ? 17.487 -3.746 -12.067 1.00 63.22 81 ARG A N 1
ATOM 640 C CA . ARG A 1 81 ? 16.909 -3.102 -10.862 1.00 63.22 81 ARG A 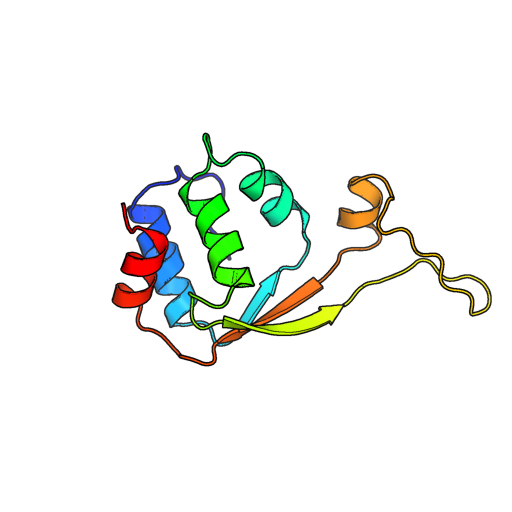CA 1
ATOM 641 C C . ARG A 1 81 ? 17.679 -1.856 -10.411 1.00 63.22 81 ARG A C 1
ATOM 643 O O . ARG A 1 81 ? 17.127 -1.019 -9.694 1.00 63.22 81 ARG A O 1
ATOM 650 N N . GLY A 1 82 ? 18.941 -1.726 -10.824 1.00 61.25 82 GLY A N 1
ATOM 651 C CA . GLY A 1 82 ? 19.789 -0.548 -10.616 1.00 61.25 82 GLY A CA 1
ATOM 652 C C . GLY A 1 82 ? 19.699 0.529 -11.705 1.00 61.25 82 GLY A C 1
ATOM 653 O O . GLY A 1 82 ? 20.435 1.510 -11.621 1.00 61.25 82 GLY A O 1
ATOM 654 N N . ALA A 1 83 ? 18.853 0.356 -12.724 1.00 61.72 83 ALA A N 1
ATOM 655 C CA . ALA A 1 83 ? 18.679 1.322 -13.803 1.00 61.72 83 ALA A CA 1
ATOM 656 C C . ALA A 1 83 ? 18.011 2.622 -13.324 1.00 61.72 83 ALA A C 1
ATOM 658 O O . ALA A 1 83 ? 17.364 2.674 -12.273 1.00 61.72 83 ALA A O 1
ATOM 659 N N . GLU A 1 84 ? 18.192 3.674 -14.123 1.00 65.56 84 GLU A N 1
ATOM 660 C CA . GLU A 1 84 ? 17.614 5.003 -13.911 1.00 65.56 84 GLU A CA 1
ATOM 661 C C . GLU A 1 84 ? 16.074 4.929 -13.788 1.00 65.56 84 GLU A C 1
ATOM 663 O O . GLU A 1 84 ? 15.429 4.050 -14.365 1.00 65.56 84 GLU A O 1
ATOM 668 N N . GLU A 1 85 ? 15.477 5.818 -12.984 1.00 59.78 85 GLU A N 1
ATOM 669 C CA . GLU A 1 85 ? 14.068 5.743 -12.568 1.00 59.78 85 GLU A CA 1
ATOM 670 C C . GLU A 1 85 ? 13.091 5.679 -13.754 1.00 59.78 85 GLU A C 1
ATOM 672 O O . GLU A 1 85 ? 12.098 4.956 -13.680 1.00 59.78 85 GLU A O 1
ATOM 677 N N . THR A 1 86 ? 13.370 6.359 -14.870 1.00 66.06 86 THR A N 1
ATOM 678 C CA . THR A 1 86 ? 12.492 6.346 -16.050 1.00 66.06 86 THR A CA 1
ATOM 679 C C . THR A 1 86 ? 12.379 4.961 -16.689 1.00 66.06 86 THR A C 1
ATOM 681 O O . THR A 1 86 ? 11.260 4.535 -16.985 1.00 66.06 86 THR A O 1
ATOM 684 N N . PHE A 1 87 ? 13.478 4.206 -16.787 1.00 57.69 87 PHE A N 1
ATOM 685 C CA . PHE A 1 87 ? 13.472 2.830 -17.302 1.00 57.69 87 PHE A CA 1
ATOM 686 C C . PHE A 1 87 ? 12.650 1.893 -16.409 1.00 57.69 87 PHE A C 1
ATOM 688 O O . PHE A 1 87 ? 11.882 1.069 -16.901 1.00 57.69 87 PHE A O 1
ATOM 695 N N . ARG A 1 88 ? 12.749 2.049 -15.084 1.00 63.78 88 ARG A N 1
ATOM 696 C CA . ARG A 1 88 ? 12.006 1.227 -14.111 1.00 63.78 88 ARG A CA 1
ATOM 697 C C . ARG A 1 88 ? 10.530 1.601 -13.979 1.00 63.78 88 ARG A C 1
ATOM 699 O O . ARG A 1 88 ? 9.744 0.821 -13.452 1.00 63.78 88 ARG A O 1
ATOM 706 N N . VAL A 1 89 ? 10.148 2.809 -14.382 1.00 66.00 89 VAL A N 1
ATOM 707 C CA . VAL A 1 89 ? 8.778 3.316 -14.230 1.00 66.00 89 VAL A CA 1
ATOM 708 C C . VAL A 1 89 ? 7.965 3.166 -15.511 1.00 66.00 89 VAL A C 1
ATOM 710 O O . VAL A 1 89 ? 6.779 2.848 -15.422 1.00 66.00 89 VAL A O 1
ATOM 713 N N . PHE A 1 90 ? 8.568 3.417 -16.674 1.00 68.38 90 PHE A N 1
ATOM 714 C CA . PHE A 1 90 ? 7.856 3.441 -17.954 1.00 68.38 90 PHE A CA 1
ATOM 715 C C . PHE A 1 90 ? 8.085 2.183 -18.788 1.00 68.38 90 PHE A C 1
ATOM 717 O O . PHE A 1 90 ? 7.113 1.641 -19.310 1.00 68.38 90 PHE A O 1
ATOM 724 N N . ASP A 1 91 ? 9.327 1.702 -18.880 1.00 63.31 91 ASP A N 1
ATOM 725 C CA . ASP A 1 91 ? 9.658 0.543 -19.717 1.00 63.31 91 ASP A CA 1
ATOM 726 C C . ASP A 1 91 ? 9.471 -0.785 -18.964 1.00 63.31 91 ASP A C 1
ATOM 728 O O . ASP A 1 91 ? 8.952 -1.752 -19.522 1.00 63.31 91 ASP A O 1
ATOM 732 N N . HIS A 1 92 ? 9.832 -0.818 -17.676 1.00 75.81 92 HIS A N 1
ATOM 733 C CA . HIS A 1 92 ? 9.876 -2.039 -16.863 1.00 75.81 92 HIS A CA 1
ATOM 734 C C . HIS A 1 92 ? 9.232 -1.868 -15.473 1.00 75.81 92 HIS A C 1
ATOM 736 O O . HIS A 1 92 ? 9.894 -2.060 -14.448 1.00 75.81 92 HIS A O 1
ATOM 742 N N . PRO A 1 93 ? 7.938 -1.501 -15.389 1.00 79.75 93 PRO A N 1
ATOM 743 C CA . PRO A 1 93 ? 7.287 -1.292 -14.105 1.00 79.75 93 PRO A CA 1
ATOM 744 C C . PRO A 1 93 ? 7.211 -2.587 -13.292 1.00 79.75 93 PRO A C 1
ATOM 746 O O . PRO A 1 93 ? 6.691 -3.607 -13.747 1.00 79.75 93 PRO A O 1
ATOM 749 N N . THR A 1 94 ? 7.659 -2.523 -12.037 1.00 86.38 94 THR A N 1
ATOM 750 C CA . THR A 1 94 ? 7.311 -3.543 -11.044 1.00 86.38 94 THR A CA 1
ATOM 751 C C . THR A 1 94 ? 5.851 -3.371 -10.642 1.00 86.38 94 THR A C 1
ATOM 753 O O . THR A 1 94 ? 5.493 -2.358 -10.037 1.00 86.38 94 THR A O 1
ATOM 756 N N . VAL A 1 95 ? 5.023 -4.372 -10.944 1.00 90.94 95 VAL A N 1
ATOM 757 C CA . VAL A 1 95 ? 3.619 -4.412 -10.522 1.00 90.94 95 VAL A CA 1
ATOM 758 C C . VAL A 1 95 ? 3.488 -5.328 -9.315 1.00 90.94 95 VAL A C 1
ATOM 760 O O . VAL A 1 95 ? 3.822 -6.513 -9.393 1.00 90.94 95 VAL A O 1
ATOM 763 N N . THR A 1 96 ? 2.945 -4.811 -8.216 1.00 94.38 96 THR A N 1
ATOM 764 C CA . THR A 1 96 ? 2.684 -5.601 -7.006 1.00 94.38 96 THR A CA 1
ATOM 765 C C . THR A 1 96 ? 1.188 -5.672 -6.733 1.00 94.38 96 THR A C 1
ATOM 767 O O . THR A 1 96 ? 0.510 -4.647 -6.666 1.00 94.38 96 THR A O 1
ATOM 770 N N . ILE A 1 97 ? 0.668 -6.886 -6.560 1.00 96.25 97 ILE A N 1
ATOM 771 C CA . ILE A 1 97 ? -0.726 -7.149 -6.205 1.00 96.25 97 ILE A CA 1
ATOM 772 C C . ILE A 1 97 ? -0.789 -7.558 -4.740 1.00 96.25 97 ILE A C 1
ATOM 774 O O . ILE A 1 97 ? -0.192 -8.556 -4.326 1.00 96.25 97 ILE A O 1
ATOM 778 N N . TYR A 1 98 ? -1.578 -6.807 -3.985 1.00 98.00 98 TYR A N 1
ATOM 779 C CA . TYR A 1 98 ? -1.948 -7.116 -2.618 1.00 98.00 98 TYR A CA 1
ATOM 780 C C . TYR A 1 98 ? -3.399 -7.588 -2.579 1.00 98.00 98 TYR A C 1
ATOM 782 O O . TYR A 1 98 ? -4.252 -7.014 -3.257 1.00 98.00 98 TYR A O 1
ATOM 790 N N . ARG A 1 99 ? -3.685 -8.610 -1.777 1.00 98.38 99 ARG A N 1
ATOM 791 C CA . ARG A 1 99 ? -5.039 -9.088 -1.487 1.00 98.38 99 ARG A CA 1
ATOM 792 C C . ARG A 1 99 ? -5.431 -8.667 -0.079 1.00 98.38 99 ARG A C 1
ATOM 794 O O . ARG A 1 99 ? -4.617 -8.790 0.832 1.00 98.38 99 ARG A O 1
ATOM 801 N N . ASN A 1 100 ? -6.658 -8.198 0.089 1.00 98.06 100 ASN A N 1
ATOM 802 C CA . ASN A 1 100 ? -7.251 -7.966 1.396 1.00 98.06 100 ASN A CA 1
ATOM 803 C C . ASN A 1 100 ? -7.614 -9.321 2.018 1.00 98.06 100 ASN A C 1
ATOM 805 O O . ASN A 1 100 ? -8.445 -10.050 1.474 1.00 98.06 100 ASN A O 1
ATOM 809 N N . GLU A 1 101 ? -6.934 -9.695 3.098 1.00 97.94 101 GLU A N 1
ATOM 810 C CA . GLU A 1 101 ? -7.157 -10.975 3.784 1.00 97.94 101 GLU A CA 1
ATOM 811 C C . GLU A 1 101 ? -7.930 -10.816 5.092 1.00 97.94 101 GLU A C 1
ATOM 813 O O . GLU A 1 101 ? -8.547 -11.772 5.556 1.00 97.94 101 GLU A O 1
ATOM 818 N N . GLU A 1 102 ? -7.895 -9.622 5.687 1.00 97.75 102 GLU A N 1
ATOM 819 C CA . GLU A 1 102 ? -8.521 -9.357 6.985 1.00 97.75 102 GLU A CA 1
ATOM 820 C C . GLU A 1 102 ? -9.843 -8.585 6.873 1.00 97.75 102 GLU A C 1
ATOM 822 O O . GLU A 1 102 ? -10.587 -8.541 7.849 1.00 97.75 102 GLU A O 1
ATOM 827 N N . HIS A 1 103 ? -10.139 -7.974 5.715 1.00 97.06 103 HIS A N 1
ATOM 828 C CA . HIS A 1 103 ? -11.374 -7.219 5.439 1.00 97.06 103 HIS A CA 1
ATOM 829 C C . HIS A 1 103 ? -11.744 -6.237 6.561 1.00 97.06 103 HIS A C 1
ATOM 831 O O . HIS A 1 103 ? -12.893 -6.144 6.993 1.00 97.06 103 HIS A O 1
ATOM 837 N N . ARG A 1 104 ? -10.733 -5.507 7.045 1.00 96.88 104 ARG A N 1
ATOM 838 C CA . ARG A 1 104 ? -10.865 -4.524 8.124 1.00 96.88 104 ARG A CA 1
ATOM 839 C C . ARG A 1 104 ? -11.873 -3.432 7.767 1.00 96.88 104 ARG A C 1
ATOM 841 O O . ARG A 1 104 ? -11.892 -2.935 6.640 1.00 96.88 104 ARG A O 1
ATOM 848 N N . ASP A 1 105 ? -12.680 -3.023 8.743 1.00 97.50 105 ASP A N 1
ATOM 849 C CA . ASP A 1 105 ? -13.632 -1.931 8.555 1.00 97.50 105 ASP A CA 1
ATOM 850 C C . ASP A 1 105 ? -12.917 -0.574 8.417 1.00 97.50 105 ASP A C 1
ATOM 852 O O . ASP A 1 105 ? -11.790 -0.385 8.886 1.00 97.50 105 ASP A O 1
ATOM 856 N N . ALA A 1 106 ? -13.591 0.395 7.791 1.00 96.75 106 ALA A N 1
ATOM 857 C CA . ALA A 1 106 ? -13.024 1.716 7.521 1.00 96.75 106 ALA A CA 1
ATOM 858 C C . ALA A 1 106 ? -12.554 2.448 8.789 1.00 96.75 106 ALA A C 1
ATOM 860 O O . ALA A 1 106 ? -11.570 3.181 8.742 1.00 96.75 106 ALA A O 1
ATOM 861 N N . LYS A 1 107 ? -13.213 2.252 9.937 1.00 96.31 107 LYS A N 1
ATOM 862 C CA . LYS A 1 107 ? -12.818 2.924 11.178 1.00 96.31 107 LYS A CA 1
ATOM 863 C C . LYS A 1 107 ? -11.489 2.367 11.685 1.00 96.31 107 LYS A C 1
ATOM 865 O O . LYS A 1 107 ? -10.575 3.143 11.951 1.00 96.31 107 LYS A O 1
ATOM 870 N N . SER A 1 108 ? -11.354 1.043 11.746 1.00 96.50 108 SER A N 1
ATOM 871 C CA . SER A 1 108 ? -10.103 0.396 12.162 1.00 96.50 108 SER A CA 1
ATOM 872 C C . SER A 1 108 ? -8.928 0.744 11.234 1.00 96.50 108 SER A C 1
ATOM 874 O O . SER A 1 108 ? -7.817 0.997 11.696 1.00 96.50 108 SER A O 1
ATOM 876 N N . LEU A 1 109 ? -9.168 0.838 9.921 1.00 96.88 109 LEU A N 1
ATOM 877 C CA . LEU A 1 109 ? -8.161 1.270 8.948 1.00 96.88 109 LEU A CA 1
ATOM 878 C C . LEU A 1 109 ? -7.773 2.740 9.134 1.00 96.88 109 LEU A C 1
ATOM 880 O O . LEU A 1 109 ? -6.589 3.065 9.062 1.00 96.88 109 LEU A O 1
ATOM 884 N N . GLN A 1 110 ? -8.739 3.625 9.404 1.00 95.56 110 GLN A N 1
ATOM 885 C CA . GLN A 1 110 ? -8.456 5.033 9.678 1.00 95.56 110 GLN A CA 1
ATOM 886 C C . GLN A 1 110 ? -7.605 5.186 10.945 1.00 95.56 110 GLN A C 1
ATOM 888 O O . GLN A 1 110 ? -6.665 5.972 10.942 1.00 95.56 110 GLN A O 1
ATOM 893 N N . GLU A 1 111 ? -7.879 4.416 12.001 1.00 94.56 111 GLU A N 1
ATOM 894 C CA . GLU A 1 111 ? -7.079 4.418 13.233 1.00 94.56 111 GLU A CA 1
ATOM 895 C C . GLU A 1 111 ? -5.626 4.000 12.962 1.00 94.56 111 GLU A C 1
ATOM 897 O O . GLU A 1 111 ? -4.694 4.664 13.417 1.00 94.56 111 GLU A O 1
ATOM 902 N N . VAL A 1 112 ? -5.409 2.959 12.153 1.00 94.38 112 VAL A N 1
ATOM 903 C CA . VAL A 1 112 ? -4.059 2.526 11.750 1.00 94.38 112 VAL A CA 1
ATOM 904 C C . VAL A 1 112 ? -3.352 3.606 10.916 1.00 94.38 112 VAL A C 1
ATOM 906 O O . VAL A 1 112 ? -2.188 3.929 11.181 1.00 94.38 112 VAL A O 1
ATOM 909 N N . LEU A 1 113 ? -4.046 4.209 9.946 1.00 93.50 113 LEU A N 1
ATOM 910 C CA . LEU A 1 113 ? -3.495 5.230 9.043 1.00 93.50 113 LEU A CA 1
ATOM 911 C C . LEU A 1 113 ? -3.239 6.581 9.724 1.00 93.50 113 LEU A C 1
ATOM 913 O O . LEU A 1 113 ? -2.300 7.282 9.351 1.00 93.50 113 LEU A O 1
ATOM 917 N N . TRP A 1 114 ? -4.069 6.946 10.702 1.00 90.25 114 TRP A N 1
ATOM 918 C CA . TRP A 1 114 ? -4.109 8.266 11.343 1.00 90.25 114 TRP A CA 1
ATOM 919 C C . TRP A 1 114 ? -3.824 8.219 12.852 1.00 90.25 114 TRP A C 1
ATOM 921 O O . TRP A 1 114 ? -4.197 9.121 13.596 1.00 90.25 114 TRP A O 1
ATOM 931 N N . SER A 1 115 ? -3.138 7.178 13.335 1.00 78.56 115 SER A N 1
ATOM 932 C CA . SER A 1 115 ? -2.599 7.198 14.705 1.00 78.56 115 SER A CA 1
ATOM 933 C C . SER A 1 115 ? -1.569 8.330 14.869 1.00 78.56 115 SER A C 1
ATOM 935 O O . SER A 1 115 ? -0.746 8.487 13.963 1.00 78.56 115 SER A O 1
ATOM 937 N N . PRO A 1 116 ? -1.619 9.118 15.955 1.00 56.66 116 PRO A N 1
ATOM 938 C CA . PRO A 1 116 ? -0.642 10.168 16.247 1.00 56.66 116 PRO A CA 1
ATOM 939 C C . PRO A 1 116 ? 0.770 9.625 16.505 1.00 56.66 116 PRO A C 1
ATOM 941 O O . PRO A 1 116 ? 0.898 8.446 16.908 1.00 56.66 116 PRO A O 1
#